Protein 3R3Q (pdb70)

Nearest PDB structures (foldseek):
  3r42-assembly1_A  TM=9.015E-01  e=1.204E-24  Saccharomyces cerevisiae
  1uzx-assembly1_A  TM=9.171E-01  e=2.703E-23  Saccharomyces cerevisiae
  1kpp-assembly1_A  TM=7.027E-01  e=7.157E-07  Homo sapiens
  6e3s-assembly1_A  TM=4.718E-01  e=5.669E-01  Mus musculus
  7tqd-assembly1_B  TM=3.564E-01  e=1.162E+00  Enterobacter cloacae

Solvent-accessible surface area: 8930 Å² total; per-residue (Å²): 143,22,83,126,79,44,32,73,78,0,81,137,32,0,81,115,32,13,112,50,13,159,40,0,26,108,17,0,40,23,0,9,70,98,39,154,59,11,117,28,59,36,111,93,18,97,58,131,127,45,70,91,51,89,0,0,0,1,48,6,46,6,43,3,69,74,103,77,124,47,30,111,37,0,17,7,29,5,33,0,9,27,71,1,18,87,118,37,2,77,4,12,8,34,105,166,95,32,64,136,153,74,13,54,112,82,24,8,20,152,114,56,54,73,122,117,2,72,11,41,0,63,13,40,148,66,39,72,45,107,72,38,50,0,29,70,0,4,98,42,7,59,70,29,4,91,97,85,132,124,127,177,136

GO terms:
  GO:0005768 endosome (C, IDA)
  GO:0009898 cytoplasmic side of plasma membrane (C, IDA)
  GO:0043130 ubiquitin binding (F, IDA)
  GO:0000813 ESCRT I complex (C, IDA)
  GO:0061709 reticulophagy (P, IDA)
  GO:0005829 cytosol (C, HDA)
  GO:0045324 late endosome to vacuole transport (P, IMP)
  GO:1904669 ATP export (P, IMP)
  GO:1902915 negative regulation of protein polyubiquitination (P, IMP)
  GO:0006612 protein targeting to membrane (P, IMP)
  GO:0006623 protein targeting to vacuole (P, IMP)
  GO:0000813 ESCRT I complex (C, IPI)
  GO:0005515 protein binding (F, IPI)
  GO:0043162 ubiquitin-dependent protein catabolic process via the multivesicular body sorting pathway (P, IDA)

Foldseek 3Di:
DPDPVQLVVLLVVQVVQAPDSVQVSVQVVVQCVVDVQKDKDWDWDQDPVGDTGIWIKIWGWAALPDDDVADGTFTKMWTQHRHPPVAPIWIFGPVVPGPPPGLDVQFCQVVAADPVGTGDFVCNVVPDRVPDGDNVVSVRVSVSSHDDDDDPD

Radius of gyration: 16.13 Å; Cα contacts (8 Å, |Δi|>4): 221; chains: 1; bounding box: 50×44×36 Å

InterPro domains:
  IPR008883 Ubiquitin E2 variant, N-terminal [PF05743] (31-154)
  IPR008883 Ubiquitin E2 variant, N-terminal [PS51322] (12-161)
  IPR016135 Ubiquitin-conjugating enzyme/RWD-like [G3DSA:3.10.110.10] (1-161)
  IPR016135 Ubiquitin-conjugating enzyme/RWD-like [SSF54495] (9-157)
  IPR017916 Steadiness box (SB) domain [PF09454] (317-379)
  IPR017916 Steadiness box (SB) domain [PS51312] (322-385)
  IPR037202 ESCRT assembly domain [SSF140111] (325-382)
  IPR052070 ESCRT-I complex UEV domain-containing protein [PTHR23306] (10-381)

CATH classification: 3.10.110.10

Sequence (153 aa):
SVPEAVVNWLFKVIQPIYNDGRTTFHDSSLLALLDNFHSSLRPRTRVFTHSDGTPQLLLSIYGTISTGEDGSSPHSIPVIMWVPSMYPVKPPFISINLENFDMNTISSSLPIQEYIDSNGWIALPILHAWDPAAMNLIMVVQELMSSLLHEPPQDQQAA

Structure (mmCIF, N/CA/C/O backbone):
data_3R3Q
#
_entry.id   3R3Q
#
_cell.length_a   36.059
_cell.length_b   47.139
_cell.length_c   92.946
_cell.angle_alpha   90.00
_cell.angle_beta   90.00
_cell.angle_gamma   90.00
#
_symmetry.space_group_name_H-M   'P 21 21 21'
#
loop_
_entity.id
_entity.type
_entity.pdbx_description
1 polymer 'Suppressor protein STP22 of temperature-sensitive alpha-factor receptor and arginine permease'
2 non-polymer 'ZINC ION'
3 non-polymer 'CHLORIDE ION'
4 non-polymer IMIDAZOLE
5 non-polymer 'ACETATE ION'
6 water water
#
loop_
_atom_site.group_PDB
_atom_site.id
_atom_site.type_symbol
_atom_site.label_atom_id
_atom_site.label_alt_id
_atom_site.label_comp_id
_atom_site.label_asym_id
_atom_site.label_entity_id
_atom_site.label_seq_id
_atom_site.pdbx_PDB_ins_code
_atom_site.Cartn_x
_atom_site.Cartn_y
_atom_site.Cartn_z
_atom_site.occupancy
_atom_site.B_iso_or_equiv
_atom_site.auth_seq_id
_atom_site.auth_comp_id
_atom_site.auth_asym_id
_atom_site.auth_atom_id
_atom_site.pdbx_PDB_model_num
ATOM 1 N N . SER A 1 10 ? -4.399 -0.167 -4.610 1.00 35.07 8 SER A N 1
ATOM 2 C CA . SER A 1 10 ? -4.172 -1.554 -4.224 1.00 29.36 8 SER A CA 1
ATOM 3 C C . SER A 1 10 ? -4.640 -2.508 -5.319 1.00 22.35 8 SER A C 1
ATOM 4 O O . SER A 1 10 ? -5.408 -2.128 -6.202 1.00 27.32 8 SER A O 1
ATOM 7 N N . VAL A 1 11 ? -4.155 -3.744 -5.270 1.00 16.51 9 VAL A N 1
ATOM 8 C CA . VAL A 1 11 ? -4.680 -4.789 -6.135 1.00 15.48 9 VAL A CA 1
ATOM 9 C C . VAL A 1 11 ? -6.116 -5.072 -5.681 1.00 14.03 9 VAL A C 1
ATOM 10 O O . VAL A 1 11 ? -6.365 -5.203 -4.485 1.00 14.83 9 VAL A O 1
ATOM 14 N N . PRO A 1 12 ? -7.068 -5.147 -6.624 1.00 11.58 10 PRO A N 1
ATOM 15 C CA . PRO A 1 12 ? -8.470 -5.402 -6.251 1.00 11.14 10 PRO A CA 1
ATOM 16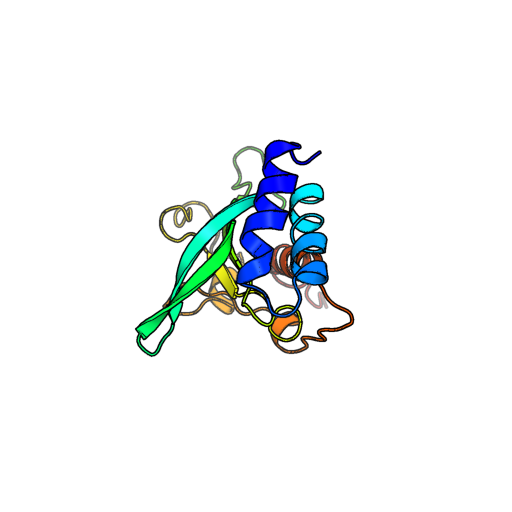 C C . PRO A 1 12 ? -8.644 -6.704 -5.469 1.00 9.26 10 PRO A C 1
ATOM 17 O O . PRO A 1 12 ? -8.004 -7.699 -5.790 1.00 9.17 10 PRO A O 1
ATOM 21 N N . GLU A 1 13 ? -9.543 -6.697 -4.481 1.00 8.28 11 GLU A N 1
ATOM 22 C CA . GLU A 1 13 ? -9.805 -7.866 -3.653 1.00 7.99 11 GLU A CA 1
ATOM 23 C C . GLU A 1 13 ? -10.069 -9.133 -4.467 1.00 8.06 11 GLU A C 1
ATOM 24 O O . GLU A 1 13 ? -9.533 -10.199 -4.145 1.00 8.22 11 GLU A O 1
ATOM 30 N N . ALA A 1 14 ? -10.904 -9.035 -5.505 1.00 8.20 12 ALA A N 1
ATOM 31 C CA . ALA A 1 14 ? -11.213 -10.210 -6.317 1.00 7.94 12 ALA A CA 1
ATOM 32 C C . ALA A 1 14 ? -9.969 -10.820 -6.952 1.00 7.93 12 ALA A C 1
ATOM 33 O O . ALA A 1 14 ? -9.866 -12.044 -7.096 1.00 9.50 12 ALA A O 1
ATOM 35 N N . VAL A 1 15 ? -9.024 -9.964 -7.332 1.00 8.36 13 VAL A N 1
ATOM 36 C CA . VAL A 1 15 ? -7.785 -10.424 -7.950 1.00 8.73 13 VAL A CA 1
ATOM 37 C C . VAL A 1 15 ? -6.863 -11.076 -6.928 1.00 8.27 13 VAL A C 1
ATOM 38 O O . VAL A 1 15 ? -6.241 -12.110 -7.207 1.00 9.78 13 VAL A O 1
ATOM 42 N N . VAL A 1 16 ? -6.784 -10.499 -5.729 1.00 9.07 14 VAL A N 1
ATOM 43 C CA . VAL A 1 16 ? -5.986 -11.108 -4.670 1.00 8.98 14 VAL A CA 1
ATOM 44 C C . VAL A 1 16 ? -6.442 -12.541 -4.409 1.00 9.10 14 VAL A C 1
ATOM 45 O O . VAL A 1 16 ? -5.639 -13.463 -4.311 1.00 8.85 14 VAL A O 1
ATOM 49 N N . ASN A 1 17 ? -7.749 -12.743 -4.301 1.00 7.83 15 ASN A N 1
ATOM 50 C CA . ASN A 1 17 ? -8.228 -14.072 -3.961 1.00 7.94 15 ASN A CA 1
ATOM 51 C C . ASN A 1 17 ? -8.097 -15.069 -5.098 1.00 8.57 15 ASN A C 1
ATOM 52 O O . ASN A 1 17 ? -7.803 -16.247 -4.879 1.00 10.10 15 ASN A O 1
ATOM 57 N N . TRP A 1 18 ? -8.307 -14.588 -6.311 1.00 7.99 16 TRP A N 1
ATOM 58 C CA . TRP A 1 18 ? -8.101 -15.423 -7.485 1.00 9.14 16 TRP A CA 1
ATOM 59 C C . TRP A 1 18 ? -6.626 -15.846 -7.564 1.00 8.82 16 TRP A C 1
ATOM 60 O O . TRP A 1 18 ? -6.321 -17.007 -7.859 1.00 9.50 16 TRP A O 1
ATOM 71 N N . LEU A 1 19 ? -5.731 -14.903 -7.282 1.00 7.79 17 LEU A N 1
ATOM 72 C CA . LEU A 1 19 ? -4.291 -15.169 -7.348 1.00 9.11 17 LEU A CA 1
ATOM 73 C C . LEU A 1 19 ? -3.932 -16.281 -6.370 1.00 11.38 17 LEU A C 1
ATOM 74 O O . LEU A 1 19 ? -3.243 -17.239 -6.716 1.00 11.18 17 LEU A O 1
ATOM 79 N N . PHE A 1 20 ? -4.426 -16.180 -5.142 1.00 10.69 18 PHE A N 1
ATOM 80 C CA . PHE A 1 20 ? -4.156 -17.215 -4.165 1.00 11.75 18 PHE A CA 1
ATOM 81 C C . PHE A 1 20 ? -4.653 -18.570 -4.671 1.00 12.16 18 PHE A C 1
ATOM 82 O O . PHE A 1 20 ? -3.920 -19.566 -4.634 1.00 12.99 18 PHE A O 1
ATOM 90 N N . LYS A 1 21 ? -5.897 -18.609 -5.142 1.00 10.48 19 LYS A N 1
ATOM 91 C CA . LYS A 1 21 ? -6.507 -19.858 -5.592 1.00 13.61 19 LYS A CA 1
ATOM 92 C C . LYS A 1 21 ? -5.762 -20.511 -6.740 1.00 14.14 19 LYS A C 1
ATOM 93 O O . LYS A 1 21 ? -5.527 -21.719 -6.710 1.00 15.87 19 LYS A O 1
ATOM 99 N N . VAL A 1 22 ? -5.414 -19.734 -7.764 1.00 10.56 20 VAL A N 1
ATOM 100 C CA . VAL A 1 22 ? -4.804 -20.331 -8.948 1.00 11.13 20 VAL A CA 1
ATOM 101 C C . VAL A 1 22 ? -3.384 -20.822 -8.651 1.00 10.32 20 VAL A C 1
ATOM 102 O O . VAL A 1 22 ? -2.916 -21.789 -9.246 1.00 11.72 20 VAL A O 1
ATOM 106 N N . ILE A 1 23 ? -2.713 -20.165 -7.714 1.00 8.85 21 ILE A N 1
ATOM 107 C CA . ILE A 1 23 ? -1.339 -20.534 -7.385 1.00 9.78 21 ILE A CA 1
ATOM 108 C C . ILE A 1 23 ? -1.226 -21.870 -6.648 1.00 11.26 21 ILE A C 1
ATOM 109 O O . ILE A 1 23 ? -0.322 -22.657 -6.927 1.00 10.82 21 ILE A O 1
ATOM 114 N N . GLN A 1 24 ? -2.150 -22.1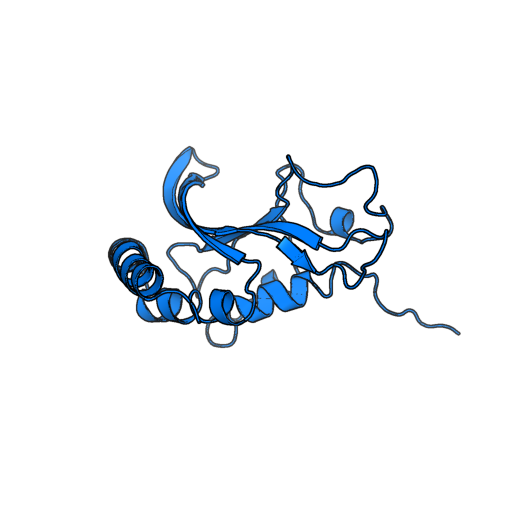40 -5.729 1.00 12.90 22 GLN A N 1
ATOM 115 C CA . GLN A 1 24 ? -2.053 -23.314 -4.846 1.00 16.59 22 GLN A CA 1
ATOM 116 C C . GLN A 1 24 ? -1.728 -24.638 -5.537 1.00 13.66 22 GLN A C 1
ATOM 117 O O . GLN A 1 24 ? -0.815 -25.343 -5.112 1.00 18.39 22 GLN A O 1
ATOM 123 N N . PRO A 1 25 ? -2.475 -24.987 -6.592 1.00 14.41 23 PRO A N 1
ATOM 124 C CA . PRO A 1 25 ? -2.258 -26.300 -7.214 1.00 16.16 23 PRO A CA 1
ATOM 125 C C . PRO A 1 25 ? -1.029 -26.354 -8.125 1.00 17.26 23 PRO A C 1
ATOM 126 O O . PRO A 1 25 ? -0.574 -27.448 -8.471 1.00 19.25 23 PRO A O 1
ATOM 130 N N . ILE A 1 26 ? -0.504 -25.192 -8.504 1.00 12.43 24 ILE A N 1
ATOM 131 C CA . ILE A 1 26 ? 0.548 -25.120 -9.519 1.00 11.66 24 ILE A CA 1
ATOM 132 C C . ILE A 1 26 ? 1.952 -25.071 -8.928 1.00 11.80 24 ILE A C 1
ATOM 133 O O . ILE A 1 26 ? 2.862 -25.744 -9.419 1.00 13.97 24 ILE A O 1
ATOM 138 N N . TYR A 1 27 ? 2.120 -24.281 -7.872 1.00 8.73 25 TYR A N 1
ATOM 139 C CA . TYR A 1 27 ? 3.437 -23.889 -7.372 1.00 9.07 25 TYR A CA 1
ATOM 140 C C . TYR A 1 27 ? 3.947 -24.722 -6.204 1.00 10.87 25 TYR A C 1
ATOM 141 O O . TYR A 1 27 ? 3.240 -24.938 -5.226 1.00 12.50 25 TYR A O 1
ATOM 150 N N . ASN A 1 28 ? 5.192 -25.172 -6.314 1.00 10.42 26 ASN A N 1
ATOM 151 C CA . ASN A 1 28 ? 5.846 -25.888 -5.228 1.00 12.08 26 ASN A CA 1
ATOM 152 C C . ASN A 1 28 ? 5.864 -25.050 -3.947 1.00 13.70 26 ASN A C 1
ATOM 153 O O . ASN A 1 28 ? 5.672 -25.570 -2.849 1.00 16.64 26 ASN A O 1
ATOM 158 N N . ASP A 1 29 ? 6.090 -23.748 -4.098 1.00 9.83 27 ASP A N 1
ATOM 159 C CA . ASP A 1 29 ? 6.115 -22.822 -2.969 1.00 10.10 27 ASP A CA 1
ATOM 160 C C . ASP A 1 29 ? 5.052 -21.761 -3.208 1.00 10.82 27 ASP A C 1
ATOM 161 O O . ASP A 1 29 ? 5.332 -20.680 -3.728 1.00 10.35 27 ASP A O 1
ATOM 166 N N . GLY A 1 30 ? 3.819 -22.088 -2.844 1.00 11.14 28 GLY A N 1
ATOM 167 C CA . GLY A 1 30 ? 2.700 -21.207 -3.116 1.00 11.27 28 GLY A CA 1
ATOM 168 C C . GLY A 1 30 ? 2.743 -19.916 -2.326 1.00 8.18 28 GLY A C 1
ATOM 169 O O . GLY A 1 30 ? 2.330 -18.867 -2.827 1.00 10.46 28 GLY A O 1
ATOM 170 N N . ARG A 1 31 ? 3.218 -19.980 -1.085 1.00 9.61 29 ARG A N 1
ATOM 171 C CA . ARG A 1 31 ? 3.257 -18.781 -0.250 1.00 10.13 29 ARG A CA 1
ATOM 172 C C . ARG A 1 31 ? 4.199 -17.741 -0.844 1.00 10.29 29 ARG A C 1
ATOM 173 O O . ARG A 1 31 ? 3.867 -16.556 -0.945 1.00 8.76 29 ARG A O 1
ATOM 181 N N . THR A 1 32 ? 5.380 -18.184 -1.244 1.00 10.04 30 THR A N 1
ATOM 182 C CA . THR A 1 32 ? 6.347 -17.272 -1.837 1.00 7.85 30 THR A CA 1
ATOM 183 C C . THR A 1 32 ? 5.879 -16.764 -3.199 1.00 7.04 30 THR A C 1
ATOM 184 O O . THR A 1 32 ? 6.035 -15.583 -3.511 1.00 7.56 30 THR A O 1
ATOM 188 N N . THR A 1 33 ? 5.302 -17.645 -4.003 1.00 6.96 31 THR A N 1
ATOM 189 C CA . THR A 1 33 ? 4.838 -17.232 -5.314 1.00 7.12 31 THR A CA 1
ATOM 190 C C . THR A 1 33 ? 3.710 -16.209 -5.167 1.00 7.42 31 THR A C 1
ATOM 191 O O . THR A 1 33 ? 3.707 -15.180 -5.834 1.00 7.30 31 THR A O 1
ATOM 195 N N . PHE A 1 34 ? 2.779 -16.474 -4.254 1.00 7.26 32 PHE A N 1
ATOM 196 C CA . PHE A 1 34 ? 1.684 -15.546 -4.002 1.00 6.67 32 PHE A CA 1
ATOM 197 C C . PHE A 1 34 ? 2.209 -14.210 -3.501 1.00 7.74 32 PHE A C 1
ATOM 198 O O . PHE A 1 34 ? 1.883 -13.155 -4.052 1.00 7.52 32 PHE A O 1
ATOM 206 N N . HIS A 1 35 ? 3.035 -14.242 -2.461 1.00 6.31 33 HIS A N 1
ATOM 207 C CA . HIS A 1 35 ? 3.503 -12.981 -1.940 1.00 7.36 33 HIS A CA 1
ATOM 208 C C . HIS A 1 35 ? 4.244 -12.175 -3.000 1.00 7.02 33 HIS A C 1
ATOM 209 O O . HIS A 1 35 ? 4.003 -10.984 -3.172 1.00 6.58 33 HIS A O 1
ATOM 216 N N . ASP A 1 36 ? 5.178 -12.826 -3.688 1.00 6.37 34 ASP A N 1
ATOM 217 C CA . ASP A 1 36 ? 6.079 -12.095 -4.573 1.00 6.26 34 ASP A CA 1
ATOM 218 C C . ASP A 1 36 ? 5.343 -11.558 -5.787 1.00 7.18 34 ASP A C 1
ATOM 219 O O . ASP A 1 36 ? 5.661 -10.488 -6.284 1.00 7.52 34 ASP A O 1
ATOM 224 N N A SER A 1 37 ? 4.351 -12.311 -6.255 0.63 6.88 35 SER A N 1
ATOM 225 N N B SER A 1 37 ? 4.346 -12.301 -6.258 0.37 6.93 35 SER A N 1
ATOM 226 C CA A SER A 1 37 ? 3.522 -11.866 -7.373 0.63 7.99 35 SER A CA 1
ATOM 227 C CA B SER A 1 37 ? 3.534 -11.831 -7.377 0.37 8.02 35 SER A CA 1
ATOM 228 C C A SER A 1 37 ? 2.707 -10.634 -6.990 0.63 8.49 35 SER A C 1
ATOM 229 C C B SER A 1 37 ? 2.680 -10.628 -6.964 0.37 8.49 35 SER A C 1
ATOM 230 O O A SER A 1 37 ? 2.654 -9.652 -7.732 0.63 8.45 35 SER A O 1
ATOM 231 O O B SER A 1 37 ? 2.593 -9.643 -7.697 0.37 8.46 35 SER A O 1
ATOM 236 N N A 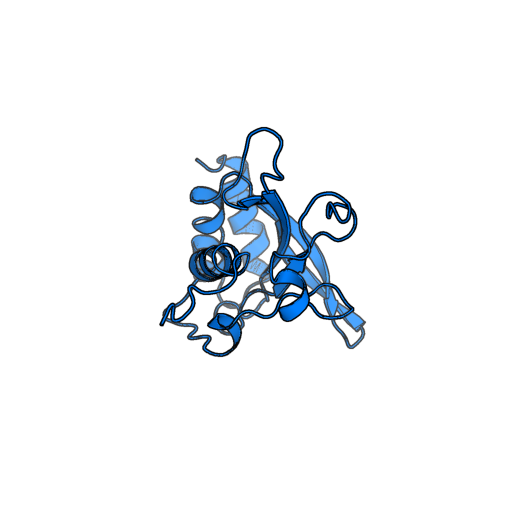LEU A 1 38 ? 2.098 -10.674 -5.813 0.63 8.03 36 LEU A N 1
ATOM 237 N N B LEU A 1 38 ? 2.072 -10.698 -5.782 0.37 8.06 36 LEU A N 1
ATOM 238 C CA A LEU A 1 38 ? 1.330 -9.539 -5.325 0.63 9.23 36 LEU A CA 1
ATOM 239 C CA B LEU A 1 38 ? 1.339 -9.553 -5.246 0.37 9.24 36 LEU A CA 1
ATOM 240 C C A LEU A 1 38 ? 2.211 -8.307 -5.069 0.63 8.70 36 LEU A C 1
ATOM 241 C C B LEU A 1 38 ? 2.232 -8.328 -5.124 0.37 8.74 36 LEU A C 1
ATOM 242 O O A LEU A 1 38 ? 1.816 -7.170 -5.337 0.63 10.10 36 LEU A O 1
ATOM 243 O O B LEU A 1 38 ? 1.858 -7.225 -5.521 0.37 10.18 36 LEU A O 1
ATOM 252 N N . ALA A 1 39 ? 3.419 -8.519 -4.558 1.00 8.21 37 ALA A N 1
ATOM 253 C CA . ALA A 1 39 ? 4.318 -7.397 -4.356 1.00 8.81 37 ALA A CA 1
ATOM 254 C C . ALA A 1 39 ? 4.681 -6.756 -5.693 1.00 8.59 37 ALA A C 1
ATOM 255 O O . ALA A 1 39 ? 4.768 -5.530 -5.795 1.00 10.15 37 ALA A O 1
ATOM 257 N N . LEU A 1 40 ? 4.906 -7.582 -6.708 1.00 6.51 38 LEU A N 1
ATOM 258 C CA . LEU A 1 40 ? 5.214 -7.057 -8.034 1.00 8.40 38 LEU A CA 1
ATOM 259 C C . LEU A 1 40 ? 4.048 -6.217 -8.542 1.00 9.04 38 LE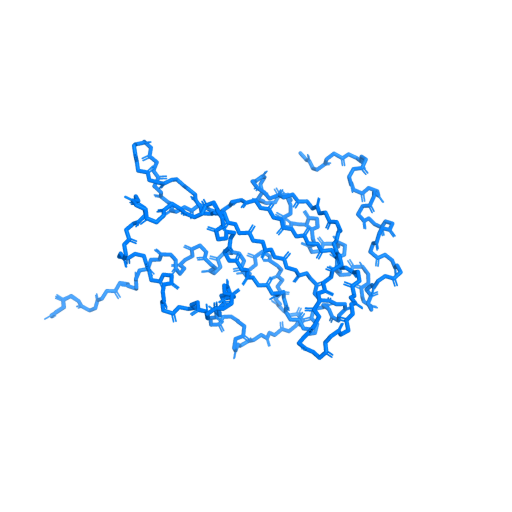U A C 1
ATOM 260 O O . LEU A 1 40 ? 4.244 -5.105 -9.035 1.00 9.97 38 LEU A O 1
ATOM 265 N N . LEU A 1 41 ? 2.832 -6.741 -8.417 1.00 8.06 39 LEU A N 1
ATOM 266 C CA . LEU A 1 41 ? 1.658 -6.032 -8.929 1.00 8.33 39 LEU A CA 1
ATOM 267 C C . LEU A 1 41 ? 1.433 -4.720 -8.174 1.00 10.58 39 LEU A C 1
ATOM 268 O O . LEU A 1 41 ? 1.040 -3.714 -8.768 1.00 12.95 39 LEU A O 1
ATOM 273 N N . ASP A 1 42 ? 1.672 -4.735 -6.864 1.00 9.63 40 ASP A N 1
ATOM 274 C CA . ASP A 1 42 ? 1.520 -3.529 -6.057 1.00 12.06 40 ASP A CA 1
ATOM 275 C C . ASP A 1 42 ? 2.517 -2.440 -6.416 1.00 16.25 40 ASP A C 1
ATOM 276 O O . ASP A 1 42 ? 2.208 -1.252 -6.335 1.00 20.17 40 ASP A O 1
ATOM 281 N N . ASN A 1 43 ? 3.719 -2.830 -6.797 1.00 11.35 41 ASN A N 1
ATOM 282 C CA . ASN A 1 43 ? 4.749 -1.844 -7.070 1.00 16.47 41 ASN A CA 1
ATOM 283 C C . ASN A 1 43 ? 4.755 -1.366 -8.511 1.00 14.85 41 ASN A C 1
ATOM 284 O O . ASN A 1 43 ? 5.255 -0.282 -8.803 1.00 16.86 41 ASN A O 1
ATOM 289 N N . PHE A 1 44 ? 4.188 -2.177 -9.401 1.00 11.24 42 PHE A N 1
ATOM 290 C CA . PHE A 1 44 ? 4.109 -1.842 -10.820 1.00 12.00 42 PHE A CA 1
ATOM 291 C C . PHE A 1 44 ? 2.672 -1.951 -11.333 1.00 12.31 42 PHE A C 1
ATOM 292 O O . PHE A 1 44 ? 2.222 -3.014 -11.768 1.00 10.54 42 PHE A O 1
ATOM 300 N N . HIS A 1 45 ? 1.955 -0.837 -11.277 1.00 13.08 43 HIS A N 1
ATOM 301 C CA . HIS A 1 45 ? 0.548 -0.829 -11.650 1.00 11.90 43 HIS A CA 1
ATOM 302 C C . HIS A 1 45 ? 0.319 -1.071 -13.139 1.00 13.06 43 HIS A C 1
ATOM 303 O O . HIS A 1 45 ? -0.817 -1.304 -13.558 1.00 14.64 43 HIS A O 1
ATOM 310 N N . SER A 1 46 ? 1.390 -1.019 -13.927 1.00 10.58 44 SER A N 1
ATOM 311 C CA A SER A 1 46 ? 1.298 -1.263 -15.362 0.43 11.78 44 SER A CA 1
ATOM 312 C CA B SER A 1 46 ? 1.309 -1.264 -15.364 0.57 11.76 44 SER A CA 1
ATOM 313 C C . SER A 1 46 ? 1.413 -2.753 -15.689 1.00 10.06 44 SER A C 1
ATOM 314 O O . SER A 1 46 ? 1.457 -3.138 -16.863 1.00 10.51 44 SER A O 1
ATOM 319 N N . LEU A 1 47 ? 1.466 -3.583 -14.647 1.00 8.59 45 LEU A N 1
ATOM 320 C CA . LEU A 1 47 ? 1.544 -5.034 -14.816 1.00 7.63 45 LEU A CA 1
ATOM 321 C C . LEU A 1 47 ? 0.263 -5.661 -14.277 1.00 9.23 45 LEU A C 1
ATOM 322 O O . LEU A 1 47 ? -0.354 -5.125 -13.356 1.00 11.53 45 LEU A O 1
ATOM 327 N N . ARG A 1 48 ? -0.150 -6.782 -14.865 1.00 7.82 46 ARG A N 1
ATOM 328 C CA . ARG A 1 48 ? -1.358 -7.467 -14.409 1.00 8.41 46 ARG A CA 1
ATOM 329 C C . ARG A 1 48 ? -1.208 -8.967 -14.612 1.00 7.44 46 ARG A C 1
ATOM 330 O O . ARG A 1 48 ? -0.400 -9.400 -15.440 1.00 7.31 46 ARG A O 1
ATOM 338 N N . PRO A 1 49 ? -1.963 -9.771 -13.843 1.00 7.42 47 PRO A N 1
ATOM 339 C CA . PRO A 1 49 ? -1.777 -11.227 -13.885 1.00 7.67 47 PRO A CA 1
ATOM 340 C C . PRO A 1 49 ? -2.780 -11.952 -14.790 1.00 7.34 47 PRO A C 1
ATOM 341 O O . PRO A 1 49 ? -3.906 -11.476 -15.025 1.00 8.27 47 PRO A O 1
ATOM 345 N N . ARG A 1 50 ? -2.366 -13.121 -15.276 1.00 7.99 48 ARG A N 1
ATOM 346 C CA . ARG A 1 50 ? -3.282 -14.036 -15.948 1.00 7.36 48 ARG A CA 1
ATOM 347 C C . ARG A 1 50 ? -2.692 -15.440 -15.863 1.00 8.58 48 ARG A C 1
ATOM 348 O O . ARG A 1 50 ? -1.542 -15.605 -15.464 1.00 8.74 48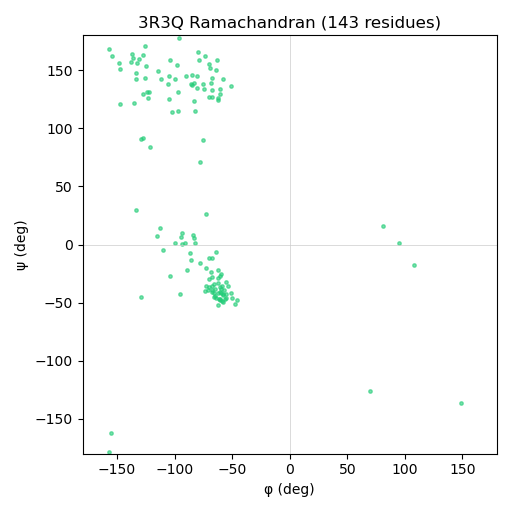 ARG A O 1
ATOM 356 N N . THR A 1 51 ? -3.479 -16.453 -16.203 1.00 8.29 49 THR A N 1
ATOM 357 C CA . THR A 1 51 ? -2.935 -17.802 -16.293 1.00 8.25 49 THR A CA 1
ATOM 358 C C . THR A 1 51 ? -2.937 -18.235 -17.747 1.00 9.68 49 THR A C 1
ATOM 359 O O . THR A 1 51 ? -3.867 -17.921 -18.494 1.00 10.15 49 THR A O 1
ATOM 363 N N . ARG A 1 52 ? -1.892 -18.957 -18.132 1.00 8.09 50 ARG A N 1
ATOM 364 C CA . ARG A 1 52 ? -1.730 -19.402 -19.499 1.00 8.39 50 ARG A CA 1
ATOM 365 C C . ARG A 1 52 ? -1.035 -20.737 -19.517 1.00 8.47 50 ARG A C 1
ATOM 366 O O . ARG A 1 52 ? -0.221 -21.026 -18.647 1.00 8.38 50 ARG A O 1
ATOM 374 N N . VAL A 1 53 ? -1.326 -21.540 -20.534 1.00 9.88 51 VAL A N 1
ATOM 375 C CA . VAL A 1 53 ? -0.591 -22.775 -20.732 1.00 8.72 51 VAL A CA 1
ATOM 376 C C . VAL A 1 53 ? 0.724 -22.481 -21.456 1.00 10.95 51 VAL A C 1
ATOM 377 O O . VAL A 1 53 ? 0.734 -22.008 -22.595 1.00 12.32 51 VAL A O 1
ATOM 381 N N . PHE A 1 54 ? 1.826 -22.727 -20.763 1.00 7.78 52 PHE A N 1
ATOM 382 C CA . PHE A 1 54 ? 3.164 -22.531 -21.297 1.00 7.28 52 PHE A CA 1
ATOM 383 C C . PHE A 1 54 ? 3.544 -23.777 -22.072 1.00 9.47 52 PHE A C 1
ATOM 384 O O . PHE A 1 54 ? 3.282 -24.891 -21.627 1.00 10.54 52 PHE A O 1
ATOM 392 N N . THR A 1 55 ? 4.152 -23.603 -23.235 1.00 9.46 53 THR A N 1
ATOM 393 C CA . THR A 1 55 ? 4.671 -24.752 -23.961 1.00 8.95 53 THR A CA 1
ATOM 394 C C . THR A 1 55 ? 6.177 -24.838 -23.785 1.00 8.34 53 THR A C 1
ATOM 395 O O . THR A 1 55 ? 6.915 -23.962 -24.238 1.00 9.33 53 THR A O 1
ATOM 399 N N . HIS A 1 56 ? 6.634 -25.893 -23.119 1.00 7.81 54 HIS A N 1
ATOM 400 C CA . HIS A 1 56 ? 8.065 -26.104 -22.938 1.00 7.72 54 HIS A CA 1
ATOM 401 C C . HIS A 1 56 ? 8.748 -26.573 -24.223 1.00 9.43 54 HIS A C 1
ATOM 402 O O . HIS A 1 56 ? 8.095 -27.038 -25.163 1.00 10.39 54 HIS A O 1
ATOM 409 N N . SER A 1 57 ? 10.068 -26.438 -24.245 1.00 10.46 55 SER A N 1
ATOM 410 C CA . SER A 1 57 ? 10.843 -26.801 -25.420 1.00 10.55 55 SER A CA 1
ATOM 411 C C . SER A 1 57 ? 10.529 -28.210 -25.924 1.00 10.28 55 SER A C 1
ATOM 412 O O . SER A 1 57 ? 10.402 -28.425 -27.142 1.00 10.91 55 SER A O 1
ATOM 415 N N . ASP A 1 58 ? 10.393 -29.156 -24.996 1.00 11.45 56 ASP A N 1
ATOM 416 C CA . ASP A 1 58 ? 10.183 -30.549 -25.385 1.00 10.62 56 ASP A CA 1
ATOM 417 C C . ASP A 1 58 ? 8.735 -30.870 -25.716 1.00 10.79 56 ASP A C 1
ATOM 418 O O . ASP A 1 58 ? 8.407 -32.012 -26.060 1.00 10.85 56 ASP A O 1
ATOM 423 N N . GLY A 1 59 ? 7.873 -29.859 -25.642 1.00 8.98 57 GLY A N 1
ATOM 424 C CA . GLY A 1 59 ? 6.477 -30.026 -26.010 1.00 9.57 57 GLY A CA 1
ATOM 425 C C . GLY A 1 59 ? 5.532 -30.023 -24.820 1.00 8.47 57 GLY A C 1
ATOM 426 O O . GLY A 1 59 ? 4.321 -29.823 -24.981 1.00 10.19 57 GLY A O 1
ATOM 427 N N . THR A 1 60 ? 6.069 -30.242 -23.624 1.00 9.48 58 THR A N 1
ATOM 428 C CA . THR A 1 60 ? 5.217 -30.367 -22.442 1.00 9.26 58 THR A CA 1
ATOM 429 C C . THR A 1 60 ? 4.435 -29.091 -22.157 1.00 9.72 58 THR A C 1
ATOM 430 O O . THR A 1 60 ? 5.025 -28.022 -21.998 1.00 9.51 58 THR A O 1
ATOM 434 N N . PRO A 1 61 ? 3.105 -29.195 -22.073 1.00 10.04 59 PRO A N 1
ATOM 435 C CA . PRO A 1 61 ? 2.334 -28.009 -21.683 1.00 10.20 59 PRO A CA 1
ATOM 436 C C . PRO A 1 61 ? 2.294 -27.897 -20.165 1.00 9.59 59 PRO A C 1
ATOM 437 O O . PRO A 1 61 ? 2.286 -28.918 -19.465 1.00 12.49 59 PRO A O 1
ATOM 441 N N . GLN A 1 62 ? 2.292 -26.666 -19.659 1.00 8.87 60 GLN A N 1
ATOM 442 C CA . GLN A 1 62 ? 2.182 -26.457 -18.228 1.00 7.97 60 GLN A CA 1
ATOM 443 C C . GLN A 1 62 ? 1.426 -25.173 -17.921 1.00 7.87 60 GLN A C 1
ATOM 444 O O . GLN A 1 62 ? 1.830 -24.090 -18.333 1.00 8.74 60 GLN A O 1
ATOM 450 N N . LEU A 1 63 ? 0.326 -25.291 -17.190 1.00 7.28 61 LEU A N 1
ATOM 451 C CA . LEU A 1 63 ? -0.398 -24.097 -16.770 1.00 7.63 61 LEU A CA 1
ATOM 452 C C . LEU A 1 63 ? 0.443 -23.298 -15.777 1.00 7.14 61 LEU A C 1
ATOM 453 O O . LEU A 1 63 ? 0.921 -23.836 -14.779 1.00 8.55 61 LEU A O 1
ATOM 458 N N . LEU A 1 64 ? 0.626 -22.010 -16.060 1.00 7.39 62 LEU A N 1
ATOM 459 C CA . LEU A 1 64 ? 1.436 -21.155 -15.197 1.00 7.61 62 LEU A CA 1
ATOM 460 C C . LEU A 1 64 ? 0.788 -19.797 -15.013 1.00 7.07 62 LEU A C 1
ATOM 461 O O . LEU A 1 64 ? -0.007 -19.355 -15.837 1.00 8.27 62 LEU A O 1
ATOM 466 N N . LEU A 1 65 ? 1.150 -19.137 -13.923 1.00 5.94 63 LEU A N 1
ATOM 467 C CA . LEU A 1 65 ? 0.874 -17.720 -13.772 1.00 7.64 63 LEU A CA 1
ATOM 468 C C . LEU A 1 65 ? 1.828 -16.900 -14.638 1.00 6.99 63 LEU A C 1
ATOM 469 O O . LEU A 1 65 ? 3.053 -17.130 -14.643 1.00 7.65 63 LEU A O 1
ATOM 474 N N . SER A 1 66 ? 1.254 -15.927 -15.347 1.00 7.50 64 SER A N 1
ATOM 475 C CA . SER A 1 66 ? 1.997 -14.990 -16.173 1.00 7.89 64 SER A CA 1
ATOM 476 C C . SER A 1 66 ? 1.632 -13.563 -15.748 1.00 8.76 64 SER A C 1
ATOM 477 O O . SER A 1 66 ? 0.493 -13.284 -15.390 1.00 9.71 64 SER A O 1
ATOM 480 N N . ILE A 1 67 ? 2.609 -12.668 -15.769 1.00 7.30 65 ILE A N 1
ATOM 481 C CA . ILE A 1 67 ? 2.372 -11.269 -15.423 1.00 7.68 65 ILE A CA 1
ATOM 482 C C . ILE A 1 67 ? 2.807 -10.447 -16.613 1.00 7.64 65 ILE A C 1
ATOM 483 O O . ILE A 1 67 ? 3.926 -10.605 -17.108 1.00 9.49 65 ILE A O 1
ATOM 488 N N . TYR A 1 68 ? 1.914 -9.599 -17.108 1.00 7.62 66 TYR A N 1
ATOM 489 C CA . TYR A 1 68 ? 2.168 -8.931 -18.373 1.00 7.60 66 TYR A CA 1
ATOM 490 C C . TYR A 1 68 ? 1.780 -7.459 -18.286 1.00 7.95 66 TYR A C 1
ATOM 491 O O . TYR A 1 68 ? 1.081 -7.038 -17.372 1.00 8.57 66 TYR A O 1
ATOM 500 N N . GLY A 1 69 ? 2.252 -6.672 -19.240 1.00 9.88 67 GLY A N 1
ATOM 501 C CA . GLY A 1 69 ? 1.937 -5.258 -19.256 1.00 10.63 67 GLY A CA 1
ATOM 502 C C . GLY A 1 69 ? 3.101 -4.517 -19.855 1.00 10.15 67 GLY A C 1
ATOM 503 O O . GLY A 1 69 ? 3.664 -4.959 -20.859 1.00 11.47 67 GLY A O 1
ATOM 504 N N . THR A 1 70 ? 3.470 -3.397 -19.243 1.00 10.46 68 THR A N 1
ATOM 505 C CA . THR A 1 70 ? 4.562 -2.589 -19.777 1.00 9.05 68 THR A CA 1
ATOM 506 C C . THR A 1 70 ? 5.531 -2.194 -18.671 1.00 10.78 68 THR A C 1
ATOM 507 O O . THR A 1 70 ? 5.167 -2.153 -17.491 1.00 12.01 68 THR A O 1
ATOM 511 N N . ILE A 1 71 ? 6.765 -1.903 -19.058 1.00 11.26 69 ILE A N 1
ATOM 512 C CA . ILE A 1 71 ? 7.733 -1.344 -18.129 1.00 11.63 69 ILE A CA 1
ATOM 513 C C . ILE A 1 71 ? 8.278 -0.042 -18.695 1.00 13.04 69 ILE A C 1
ATOM 514 O O . ILE A 1 71 ? 8.295 0.159 -19.907 1.00 12.84 69 ILE A O 1
ATOM 519 N N . SER A 1 72 ? 8.714 0.840 -17.803 1.00 11.31 70 SER A N 1
ATOM 520 C CA . SER A 1 72 ? 9.082 2.202 -18.185 1.00 13.74 70 SER A CA 1
ATOM 521 C C . SER A 1 72 ? 10.424 2.311 -18.904 1.00 12.58 70 SER A C 1
ATOM 522 O O . SER A 1 72 ? 11.396 1.671 -18.523 1.00 12.93 70 SER A O 1
ATOM 525 N N . THR A 1 73 ? 10.461 3.135 -19.947 1.00 10.55 71 THR A N 1
ATOM 526 C CA . THR A 1 73 ? 11.703 3.472 -20.631 1.00 8.75 71 THR A CA 1
ATOM 527 C C . THR A 1 73 ? 12.438 4.632 -19.971 1.00 11.05 71 THR A C 1
ATOM 528 O O . THR A 1 73 ? 13.587 4.909 -20.322 1.00 12.45 71 THR A O 1
ATOM 532 N N . GLY A 1 74 ? 11.765 5.344 -19.071 1.00 10.69 72 GLY A N 1
ATOM 533 C CA . GLY A 1 74 ? 12.329 6.543 -18.473 1.00 13.01 72 GLY A CA 1
ATOM 534 C C . GLY A 1 74 ? 12.195 7.763 -19.371 1.00 14.55 72 GLY A C 1
ATOM 535 O O . GLY A 1 74 ? 12.874 8.775 -19.170 1.00 18.66 72 GLY A O 1
ATOM 536 N N . GLU A 1 75 ? 11.328 7.662 -20.373 1.00 9.91 73 GLU A N 1
ATOM 537 C CA . GLU A 1 75 ? 11.073 8.768 -21.292 1.00 10.13 73 GLU A CA 1
ATOM 538 C C . GLU A 1 75 ? 9.581 9.022 -21.359 1.00 10.59 73 GLU A C 1
ATOM 539 O O . GLU A 1 75 ? 8.777 8.170 -20.975 1.00 10.80 73 GLU A O 1
ATOM 545 N N . ASP A 1 76 ? 9.203 10.193 -21.857 1.00 9.31 74 ASP A N 1
ATOM 546 C CA . ASP A 1 76 ? 7.788 10.541 -21.946 1.00 8.77 74 ASP A CA 1
ATOM 547 C C . ASP A 1 76 ? 7.562 11.576 -23.048 1.00 8.78 74 ASP A C 1
ATOM 548 O O . ASP A 1 76 ? 8.400 11.729 -23.936 1.00 10.23 74 ASP A O 1
ATOM 553 N N . GLY A 1 77 ? 6.424 12.260 -23.031 1.00 9.81 75 GLY A N 1
ATOM 554 C CA . GLY A 1 77 ? 6.155 13.243 -24.065 1.00 9.41 75 GLY A CA 1
ATOM 555 C C . GLY A 1 77 ? 5.925 12.544 -25.388 1.00 11.15 75 GLY A C 1
ATOM 556 O O . GLY A 1 77 ? 5.088 11.642 -25.472 1.00 11.34 75 GLY A O 1
ATOM 557 N N . SER A 1 78 ? 6.665 12.942 -26.419 1.00 11.94 76 SER A N 1
ATOM 558 C CA . SER A 1 78 ? 6.529 12.296 -27.722 1.00 11.85 76 SER A CA 1
ATOM 559 C C . SER A 1 78 ? 7.421 11.065 -27.832 1.00 11.57 76 SER A C 1
ATOM 560 O O . SER A 1 78 ? 7.336 10.316 -28.806 1.00 13.42 76 SER A O 1
ATOM 563 N N . SER A 1 79 ? 8.268 10.857 -26.829 1.00 9.95 77 SER A N 1
ATOM 564 C CA . SER A 1 79 ? 9.180 9.714 -26.820 1.00 10.22 77 SER A CA 1
ATOM 565 C C . SER A 1 79 ? 8.444 8.446 -26.411 1.00 10.69 77 SER A C 1
ATOM 566 O O . SER A 1 79 ? 7.401 8.519 -25.769 1.00 11.24 77 SER A O 1
ATOM 569 N N . PRO A 1 80 ? 8.994 7.275 -26.768 1.00 10.01 78 PRO A N 1
ATOM 570 C CA . PRO A 1 80 ? 8.419 6.028 -26.252 1.00 10.55 78 PRO A CA 1
ATOM 571 C C . PRO A 1 80 ? 8.490 6.001 -24.741 1.00 10.38 78 PRO A C 1
ATOM 572 O O . PRO A 1 80 ? 9.536 6.291 -24.149 1.00 12.75 78 PRO A O 1
ATOM 576 N N . HIS A 1 81 ? 7.383 5.624 -24.119 1.00 9.14 79 HIS A N 1
ATOM 577 C CA . HIS A 1 81 ? 7.246 5.715 -22.677 1.00 9.28 79 HIS A CA 1
ATOM 578 C C . HIS A 1 81 ? 7.373 4.358 -21.999 1.00 9.45 79 HIS A C 1
ATOM 579 O O . HIS A 1 81 ? 7.750 4.269 -20.829 1.00 10.39 79 HIS A O 1
ATOM 586 N N . SER A 1 82 ? 7.038 3.299 -22.721 1.00 10.39 80 SER A N 1
ATOM 587 C CA . SER A 1 82 ? 7.083 1.977 -22.110 1.00 12.21 80 SER A CA 1
ATOM 588 C C . SER A 1 82 ? 7.292 0.883 -23.144 1.00 14.27 80 SER A C 1
ATOM 589 O O . SER A 1 82 ? 7.091 1.085 -24.344 1.00 17.50 80 SER A O 1
ATOM 592 N N . ILE A 1 83 ? 7.710 -0.280 -22.659 1.00 12.58 81 ILE A N 1
ATOM 593 C CA . ILE A 1 83 ? 7.966 -1.437 -23.501 1.00 13.07 81 ILE A CA 1
ATOM 594 C C . ILE A 1 83 ? 7.079 -2.562 -22.996 1.00 11.42 81 ILE A C 1
ATOM 595 O O . ILE A 1 83 ? 7.019 -2.803 -21.792 1.00 10.84 81 ILE A O 1
ATOM 600 N N . PRO A 1 84 ? 6.357 -3.230 -23.898 1.00 10.29 82 PRO A N 1
ATOM 601 C CA . PRO A 1 84 ? 5.457 -4.294 -23.448 1.00 9.27 82 PRO A CA 1
ATOM 602 C C . PRO A 1 84 ? 6.226 -5.595 -23.200 1.00 9.65 82 PRO A C 1
ATOM 603 O O . PRO A 1 84 ? 7.067 -5.996 -24.009 1.00 10.87 82 PRO A O 1
ATOM 607 N N . VAL A 1 85 ? 5.938 -6.233 -22.069 1.00 8.77 83 VAL A N 1
ATOM 608 C CA . VAL A 1 85 ? 6.635 -7.445 -21.664 1.00 8.52 83 VAL A CA 1
ATOM 609 C C . VAL A 1 85 ? 5.663 -8.493 -21.138 1.00 8.87 83 VAL A C 1
ATOM 610 O O . VAL A 1 85 ? 4.530 -8.187 -20.767 1.00 8.58 83 VAL A O 1
ATOM 614 N N . ILE A 1 86 ? 6.126 -9.739 -21.132 1.00 8.63 84 ILE A N 1
ATOM 615 C CA . ILE A 1 86 ? 5.382 -10.848 -20.558 1.00 8.11 84 ILE A CA 1
ATOM 616 C C . ILE A 1 86 ? 6.334 -11.686 -19.718 1.00 9.88 84 ILE A C 1
ATOM 617 O O . ILE A 1 86 ? 7.346 -12.172 -20.231 1.00 9.99 84 ILE A O 1
ATOM 622 N N . MET A 1 87 ? 6.020 -11.828 -18.430 1.00 7.73 85 MET A N 1
ATOM 623 C CA . MET A 1 87 ? 6.792 -12.649 -17.498 1.00 7.21 85 MET A CA 1
ATOM 624 C C . MET A 1 87 ? 6.032 -13.945 -17.230 1.00 8.73 85 MET A C 1
ATOM 625 O O . MET A 1 87 ? 4.796 -13.950 -17.178 1.00 9.29 85 MET A O 1
ATOM 630 N N . TRP A 1 88 ? 6.769 -15.034 -17.049 1.00 8.13 86 TRP A N 1
ATOM 631 C CA . TRP A 1 88 ? 6.181 -16.301 -16.661 1.00 7.53 86 TRP A CA 1
ATOM 632 C C . TRP A 1 88 ? 6.853 -16.766 -15.387 1.00 8.39 86 TRP A C 1
ATOM 633 O O . TRP A 1 88 ? 8.079 -16.766 -15.300 1.00 9.29 86 TRP A O 1
ATOM 644 N N . VAL A 1 89 ? 6.057 -17.151 -14.394 1.00 7.29 87 VAL A N 1
ATOM 645 C CA . VAL A 1 89 ? 6.619 -17.612 -13.130 1.00 6.99 87 VAL A CA 1
ATOM 646 C C . VAL A 1 89 ? 6.662 -19.149 -13.136 1.00 6.81 87 VAL A C 1
ATOM 647 O O . VAL A 1 89 ? 5.622 -19.797 -13.175 1.00 7.55 87 VAL A O 1
ATOM 651 N N . PRO A 1 90 ? 7.863 -19.730 -13.117 1.00 6.91 88 PRO A N 1
ATOM 652 C CA . PRO A 1 90 ? 7.946 -21.193 -13.168 1.00 7.75 88 PRO A CA 1
ATOM 653 C C . PRO A 1 90 ? 7.458 -21.857 -11.874 1.00 7.30 88 PRO A C 1
ATOM 654 O O . PRO A 1 90 ? 7.498 -21.266 -10.784 1.00 7.71 88 PRO A O 1
ATOM 658 N N . SER A 1 91 ? 7.023 -23.108 -11.996 1.00 8.33 89 SER A N 1
ATOM 659 C CA . SER A 1 91 ? 6.413 -23.793 -10.870 1.00 8.31 89 SER A CA 1
ATOM 660 C C . SER A 1 91 ? 7.367 -23.980 -9.683 1.00 8.47 89 SER A C 1
ATOM 661 O O . SER A 1 91 ? 6.919 -24.147 -8.546 1.00 8.96 89 SER A O 1
ATOM 664 N N . MET A 1 92 ? 8.674 -23.935 -9.938 1.00 8.71 90 MET A N 1
ATOM 665 C CA . MET A 1 92 ? 9.666 -24.055 -8.870 1.00 8.26 90 MET A CA 1
ATOM 666 C C . MET A 1 92 ? 10.151 -22.723 -8.307 1.00 10.53 90 MET A C 1
ATOM 667 O O . MET A 1 92 ? 11.109 -22.698 -7.534 1.00 10.91 90 MET A O 1
ATOM 672 N N . TYR A 1 93 ? 9.504 -21.624 -8.685 1.00 8.05 91 TYR A N 1
ATOM 673 C CA . TYR A 1 93 ? 9.853 -20.311 -8.125 1.00 9.28 91 TYR A CA 1
ATOM 674 C C . TYR A 1 93 ? 9.869 -20.380 -6.588 1.00 8.13 91 TYR A C 1
ATOM 675 O O . TYR A 1 93 ? 8.967 -20.958 -6.000 1.00 8.52 91 TYR A O 1
ATOM 684 N N . PRO A 1 94 ? 10.873 -19.781 -5.921 1.00 7.91 92 PRO A N 1
ATOM 685 C CA . PRO A 1 94 ? 11.957 -18.936 -6.426 1.00 8.61 92 PRO A CA 1
ATOM 686 C C . PRO A 1 94 ? 13.247 -19.687 -6.717 1.00 8.97 92 PRO A C 1
ATOM 687 O O . PRO A 1 94 ? 14.241 -19.025 -7.014 1.00 10.99 92 PRO A O 1
ATOM 691 N N . VAL A 1 95 ? 13.256 -21.011 -6.626 1.00 8.92 93 VAL A N 1
ATOM 692 C CA . VAL A 1 95 ? 14.457 -21.766 -6.970 1.00 9.40 93 VAL A CA 1
ATOM 693 C C . VAL A 1 95 ? 14.824 -21.510 -8.423 1.00 10.65 93 VAL A C 1
ATOM 694 O O . VAL A 1 95 ? 15.996 -21.355 -8.767 1.00 13.47 93 VAL A O 1
ATOM 698 N N . LYS A 1 96 ? 13.810 -21.465 -9.275 1.00 9.99 94 LYS A N 1
ATOM 699 C CA . LYS A 1 96 ? 13.983 -21.052 -10.656 1.00 11.41 94 LYS A CA 1
ATOM 700 C C . LYS A 1 96 ? 13.425 -19.653 -10.830 1.00 11.76 94 LYS A C 1
ATOM 701 O O . LYS A 1 96 ? 12.356 -19.343 -10.309 1.00 11.13 94 LYS A O 1
ATOM 707 N N . PRO A 1 97 ? 14.138 -18.801 -11.569 1.00 8.71 95 PRO A N 1
ATOM 708 C CA . PRO A 1 97 ? 13.702 -17.417 -11.753 1.00 10.51 95 PRO A CA 1
ATOM 709 C C . PRO A 1 97 ? 12.612 -17.311 -12.816 1.00 9.97 95 PRO A C 1
ATOM 710 O O . PRO A 1 97 ? 12.415 -18.254 -13.597 1.00 10.65 95 PRO A O 1
ATOM 714 N N . PRO A 1 98 ? 11.927 -16.166 -12.873 1.00 10.35 96 PRO A N 1
ATOM 715 C CA . PRO A 1 98 ? 10.938 -15.942 -13.929 1.00 10.04 96 PRO A CA 1
ATOM 716 C C . PRO A 1 98 ? 11.571 -15.915 -15.318 1.00 9.97 96 PRO A C 1
ATOM 717 O O . PRO A 1 98 ? 12.747 -15.553 -15.457 1.00 12.85 96 PRO A O 1
ATOM 721 N N . PHE A 1 99 ? 10.792 -16.328 -16.314 1.00 10.36 97 PHE A N 1
ATOM 722 C CA . PHE A 1 99 ? 11.093 -16.098 -17.728 1.00 11.48 97 PHE A CA 1
ATOM 723 C C . PHE A 1 99 ? 10.559 -14.721 -18.085 1.00 10.28 97 PHE A C 1
ATOM 724 O O . PHE A 1 99 ? 9.452 -14.372 -17.683 1.00 11.19 97 PHE A O 1
ATOM 732 N N . ILE A 1 100 ? 11.322 -13.949 -18.854 1.00 10.74 98 ILE A N 1
ATOM 733 C CA . ILE A 1 100 ? 10.914 -12.611 -19.258 1.00 11.19 98 ILE A CA 1
ATOM 734 C C . ILE A 1 100 ? 11.016 -12.502 -20.770 1.00 10.95 98 ILE A C 1
ATOM 735 O O . ILE A 1 100 ? 12.045 -12.845 -21.338 1.00 10.29 98 ILE A O 1
ATOM 740 N N . SER A 1 101 ? 9.959 -12.031 -21.425 1.00 9.68 99 SER A N 1
ATOM 741 C CA . SER A 1 101 ? 9.990 -11.839 -22.863 1.00 9.83 99 SER A CA 1
ATOM 742 C C . SER A 1 101 ? 9.479 -10.461 -23.234 1.00 10.21 99 SER A C 1
ATOM 743 O O . SER A 1 101 ? 8.764 -9.815 -22.467 1.00 10.29 99 SER A O 1
ATOM 746 N N . ILE A 1 102 ? 9.851 -10.019 -24.426 1.00 11.24 100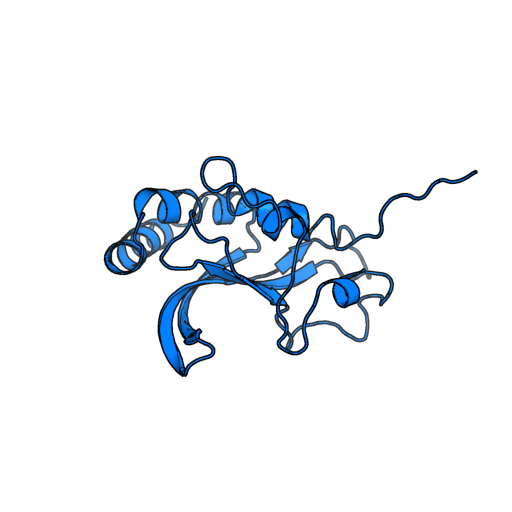 ILE A N 1
ATOM 747 C CA . ILE A 1 102 ? 9.215 -8.851 -25.014 1.00 10.38 100 ILE A CA 1
ATOM 748 C C . ILE A 1 102 ? 7.923 -9.294 -25.682 1.00 14.00 100 ILE A C 1
ATOM 749 O O . ILE A 1 102 ? 7.872 -10.346 -26.314 1.00 14.74 100 ILE A O 1
ATOM 754 N N . ASN A 1 103 ? 6.874 -8.493 -25.528 1.00 11.96 101 ASN A N 1
ATOM 755 C CA . ASN A 1 103 ? 5.625 -8.711 -26.250 1.00 14.02 101 ASN A CA 1
ATOM 756 C C . ASN A 1 103 ? 5.863 -8.265 -27.687 1.00 17.03 101 ASN A C 1
ATOM 757 O O . ASN A 1 103 ? 5.657 -7.105 -28.024 1.00 16.82 101 ASN A O 1
ATOM 762 N N . LEU A 1 104 ? 6.316 -9.198 -28.521 1.00 17.94 102 LEU A N 1
ATOM 763 C CA . LEU A 1 104 ? 6.811 -8.891 -29.866 1.00 20.67 102 LEU A CA 1
ATOM 764 C C . LEU A 1 104 ? 5.795 -8.191 -30.762 1.00 22.51 102 LEU A C 1
ATOM 765 O O . LEU A 1 104 ? 6.134 -7.248 -31.486 1.00 17.80 102 LEU A O 1
ATOM 770 N N . GLU A 1 105 ? 4.551 -8.652 -30.714 1.00 18.31 103 GLU A N 1
ATOM 771 C CA . GLU A 1 105 ? 3.508 -8.098 -31.570 1.00 19.72 103 GLU A CA 1
ATOM 772 C C . GLU A 1 105 ? 3.290 -6.604 -31.326 1.00 19.58 103 GLU A C 1
ATOM 773 O O . GLU A 1 105 ? 2.855 -5.877 -32.222 1.00 20.73 103 GLU A O 1
ATOM 779 N N . ASN A 1 106 ? 3.619 -6.149 -30.120 1.00 16.36 104 ASN A N 1
ATOM 780 C CA . ASN A 1 106 ? 3.372 -4.761 -29.730 1.00 14.85 104 ASN A CA 1
ATOM 781 C C . ASN A 1 106 ? 4.621 -3.946 -29.525 1.00 12.78 104 ASN A C 1
ATOM 782 O O . ASN A 1 106 ? 4.570 -2.854 -28.964 1.00 14.35 104 ASN A O 1
ATOM 787 N N . PHE A 1 107 ? 5.745 -4.471 -29.987 1.00 14.90 105 PHE A N 1
ATOM 788 C CA . PHE A 1 107 ? 7.004 -3.771 -29.819 1.00 14.51 105 PHE A CA 1
ATOM 789 C C . PHE A 1 107 ? 7.210 -2.730 -30.913 1.00 15.55 105 PHE A C 1
ATOM 790 O O . PHE A 1 107 ? 7.196 -3.047 -32.104 1.00 18.89 105 PHE A O 1
ATOM 798 N N . ASP A 1 108 ? 7.406 -1.487 -30.483 1.00 14.25 106 ASP A N 1
ATOM 799 C CA . ASP A 1 108 ? 7.456 -0.326 -31.370 1.00 17.11 106 ASP A CA 1
ATOM 800 C C . ASP A 1 108 ? 8.807 -0.257 -32.077 1.00 19.12 106 ASP A C 1
ATOM 801 O O . ASP A 1 108 ? 9.629 0.608 -31.780 1.00 18.91 106 ASP A O 1
ATOM 806 N N . MET A 1 109 ? 9.027 -1.179 -33.012 1.00 19.82 107 M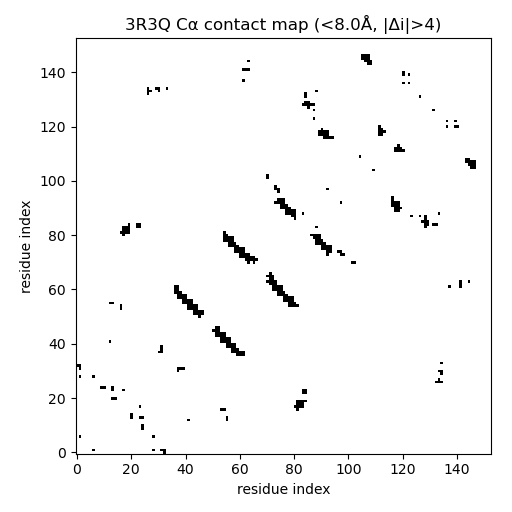ET A N 1
ATOM 807 C CA . MET A 1 109 ? 10.282 -1.262 -33.757 1.00 23.28 107 MET A CA 1
ATOM 808 C C . MET A 1 109 ? 10.658 0.041 -34.456 1.00 20.47 107 MET A C 1
ATOM 809 O O . MET A 1 109 ? 11.840 0.354 -34.613 1.00 21.88 107 MET A O 1
ATOM 814 N N . ASN A 1 110 ? 9.653 0.793 -34.889 1.00 19.68 108 ASN A N 1
ATOM 815 C CA . ASN A 1 110 ? 9.907 1.976 -35.710 1.00 20.59 108 ASN A CA 1
ATOM 816 C C . ASN A 1 110 ? 10.087 3.281 -34.936 1.00 23.14 108 ASN A C 1
ATOM 817 O O . ASN A 1 110 ? 10.304 4.334 -35.535 1.00 26.23 108 ASN A O 1
ATOM 822 N N . THR A 1 111 ? 10.017 3.208 -33.609 1.00 18.76 109 THR A N 1
ATOM 823 C CA . THR A 1 111 ? 10.130 4.398 -32.769 1.00 17.02 109 THR A CA 1
ATOM 824 C C . THR A 1 111 ? 11.156 4.200 -31.664 1.00 21.03 109 THR A C 1
ATOM 825 O O . THR A 1 111 ? 11.965 5.085 -31.387 1.00 18.14 109 THR A O 1
ATOM 829 N N . ILE A 1 112 ? 11.103 3.044 -31.012 1.00 15.45 110 ILE A N 1
ATOM 830 C CA . ILE A 1 112 ? 12.082 2.712 -29.988 1.00 16.81 110 ILE A CA 1
ATOM 831 C C . ILE A 1 112 ? 13.458 2.646 -30.623 1.00 18.15 110 ILE A C 1
ATOM 832 O O . ILE A 1 112 ? 13.667 1.945 -31.614 1.00 19.51 110 ILE A O 1
ATOM 837 N N . SER A 1 113 ? 14.391 3.401 -30.060 1.00 14.69 111 SER A N 1
ATOM 838 C CA . SER A 1 113 ? 15.723 3.514 -30.623 1.00 16.70 111 SER A CA 1
ATOM 839 C C . SER A 1 113 ? 16.487 2.201 -30.502 1.00 21.80 111 SER A C 1
ATOM 840 O O . SER A 1 113 ? 16.410 1.517 -29.482 1.00 21.78 111 SER A O 1
ATOM 843 N N . SER A 1 114 ? 17.221 1.841 -31.549 1.00 20.13 112 SER A N 1
ATOM 844 C CA . SER A 1 114 ? 18.139 0.713 -31.447 1.00 21.39 112 SER A CA 1
ATOM 845 C C . SER A 1 114 ? 19.248 1.009 -30.435 1.00 24.28 112 SER A C 1
ATOM 846 O O . SER A 1 114 ? 20.048 0.131 -30.103 1.00 24.53 112 SER A O 1
ATOM 849 N N . SER A 1 115 ? 19.280 2.243 -29.931 1.00 23.20 113 SER A N 1
ATOM 850 C CA . SER A 1 115 ? 20.243 2.634 -28.902 1.00 21.71 113 SER A CA 1
ATOM 851 C C . SER A 1 115 ? 19.955 1.949 -27.570 1.00 21.20 113 SER A C 1
ATOM 852 O O . SER A 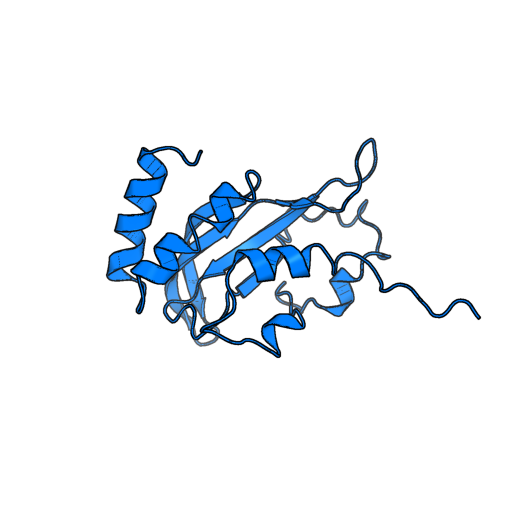1 115 ? 20.851 1.788 -26.740 1.00 20.23 113 SER A O 1
ATOM 855 N N . LEU A 1 116 ? 18.706 1.540 -27.370 1.00 23.47 114 LEU A N 1
ATOM 856 C CA . LEU A 1 116 ? 18.370 0.711 -26.218 1.00 21.49 114 LEU A CA 1
ATOM 857 C C . LEU A 1 116 ? 18.976 -0.670 -26.430 1.00 22.63 114 LEU A C 1
ATOM 858 O O . LEU A 1 116 ? 18.767 -1.292 -27.473 1.00 25.46 114 LEU A O 1
ATOM 863 N N . PRO A 1 117 ? 19.751 -1.144 -25.448 1.00 16.21 115 PRO A N 1
ATOM 864 C CA . PRO A 1 117 ? 20.485 -2.408 -25.587 1.00 18.73 115 PRO A CA 1
ATOM 865 C C . PRO A 1 117 ? 19.630 -3.675 -25.533 1.00 20.51 115 PRO A C 1
ATOM 866 O O . PRO A 1 117 ? 20.147 -4.734 -25.176 1.00 16.77 115 PRO A O 1
ATOM 870 N N . ILE A 1 118 ? 18.354 -3.578 -25.895 1.00 18.61 116 ILE A N 1
ATOM 871 C CA . ILE A 1 118 ? 17.462 -4.742 -25.910 1.00 17.88 116 ILE A CA 1
ATOM 872 C C . ILE A 1 118 ? 18.007 -5.879 -26.766 1.00 16.52 116 ILE A C 1
ATOM 873 O O . ILE A 1 118 ? 17.956 -7.047 -26.371 1.00 16.70 116 ILE A O 1
ATOM 878 N N . GLN A 1 119 ? 18.545 -5.535 -27.930 1.00 17.11 117 GLN A N 1
ATOM 879 C CA . GLN A 1 119 ? 19.101 -6.525 -28.846 1.00 17.49 117 GLN A CA 1
ATOM 880 C C . GLN A 1 119 ? 20.254 -7.322 -28.221 1.00 14.60 117 GLN A C 1
ATOM 881 O O . GLN A 1 119 ? 20.500 -8.462 -28.621 1.00 21.00 117 GLN A O 1
ATOM 887 N N . GLU A 1 120 ? 20.960 -6.732 -27.253 1.00 14.21 118 GLU A N 1
ATOM 888 C CA . GLU A 1 120 ? 22.062 -7.434 -26.599 1.00 12.52 118 GLU A CA 1
ATOM 889 C C . GLU A 1 120 ? 21.577 -8.670 -25.874 1.00 11.60 118 GLU A C 1
ATOM 890 O O . GLU A 1 120 ? 22.306 -9.647 -25.751 1.00 13.54 118 GLU A O 1
ATOM 896 N N . TYR A 1 121 ? 20.362 -8.600 -25.354 1.00 11.29 119 TYR A N 1
ATOM 897 C CA . TYR A 1 121 ? 19.897 -9.564 -24.370 1.00 10.83 119 TYR A CA 1
ATOM 898 C C . TYR A 1 121 ? 18.823 -10.498 -24.886 1.00 10.49 119 TYR A C 1
ATOM 899 O O . TYR A 1 121 ? 18.395 -11.392 -24.169 1.00 11.27 119 TYR A O 1
ATOM 908 N N . ILE A 1 122 ? 18.358 -10.282 -26.105 1.00 10.70 120 ILE A N 1
ATOM 909 C CA . ILE A 1 122 ? 17.194 -11.020 -26.576 1.00 12.29 120 ILE A CA 1
ATOM 910 C C . ILE A 1 122 ? 17.607 -12.194 -27.453 1.00 14.02 120 ILE A C 1
ATOM 911 O O . ILE A 1 122 ? 18.576 -12.106 -28.212 1.00 17.03 120 ILE A O 1
ATOM 916 N N . ASP A 1 123 ? 16.898 -13.310 -27.329 1.00 11.05 121 ASP A N 1
ATOM 917 C CA . ASP A 1 123 ? 17.135 -14.430 -28.233 1.00 10.03 121 ASP A CA 1
ATOM 918 C C . ASP A 1 123 ? 16.130 -14.410 -29.390 1.00 11.37 121 ASP A C 1
ATOM 919 O O . ASP A 1 123 ? 15.272 -13.523 -29.471 1.00 12.79 121 ASP A O 1
ATOM 924 N N . SER A 1 124 ? 16.260 -15.358 -30.312 1.00 15.28 122 SER A N 1
ATOM 925 C CA . SER A 1 124 ? 15.424 -15.348 -31.508 1.00 18.35 122 SER A CA 1
ATOM 926 C C . SER A 1 124 ? 13.969 -15.675 -31.201 1.00 17.43 122 SER A C 1
ATOM 927 O O . SER A 1 124 ? 13.091 -15.478 -32.039 1.00 19.27 122 SER A O 1
ATOM 930 N N . ASN A 1 125 ? 13.719 -16.154 -29.985 1.00 14.03 123 ASN A N 1
ATOM 931 C CA . ASN A 1 125 ? 12.376 -16.507 -29.554 1.00 14.67 123 ASN A CA 1
ATOM 932 C C . ASN A 1 125 ? 11.728 -15.419 -28.701 1.00 14.41 123 ASN A C 1
ATOM 933 O O . ASN A 1 125 ? 10.603 -15.580 -28.238 1.00 15.98 123 ASN A O 1
ATOM 938 N N . GLY A 1 126 ? 12.445 -14.316 -28.496 1.00 11.58 124 GLY A N 1
ATOM 939 C CA . GLY A 1 126 ? 11.910 -13.183 -27.765 1.00 14.59 124 GLY A CA 1
ATOM 940 C C . GLY A 1 126 ? 12.244 -13.134 -26.283 1.00 10.19 124 GLY A C 1
ATOM 941 O O . GLY A 1 126 ? 11.812 -12.219 -25.590 1.00 10.46 124 GLY A O 1
ATOM 942 N N . TRP A 1 127 ? 13.005 -14.105 -25.781 1.00 9.16 125 TRP A N 1
ATOM 943 C CA . TRP A 1 127 ? 13.340 -14.124 -24.358 1.00 8.95 125 TRP A CA 1
ATOM 944 C C . TRP A 1 127 ? 14.477 -13.177 -24.028 1.00 9.69 125 TRP A C 1
ATOM 945 O O . TRP A 1 127 ? 15.422 -13.018 -24.809 1.00 10.30 125 TRP A O 1
ATOM 956 N N . ILE A 1 128 ? 14.398 -12.583 -22.846 1.00 10.89 126 ILE A N 1
ATOM 957 C CA . ILE A 1 128 ? 15.392 -11.643 -22.367 1.00 9.80 126 ILE A CA 1
ATOM 958 C C . ILE A 1 128 ? 16.265 -12.299 -21.310 1.00 10.27 126 ILE A C 1
ATOM 959 O O . ILE A 1 128 ? 15.770 -12.844 -20.325 1.00 12.71 126 ILE A O 1
ATOM 964 N N . ALA A 1 129 ? 17.571 -12.267 -21.529 1.00 10.39 127 ALA A N 1
ATOM 965 C CA . ALA A 1 129 ? 18.501 -12.673 -20.503 1.00 13.28 127 ALA A CA 1
ATOM 966 C C . ALA A 1 129 ? 18.831 -11.417 -19.709 1.00 14.45 127 ALA A C 1
ATOM 967 O O . ALA A 1 129 ? 18.853 -10.309 -20.259 1.00 16.59 127 ALA A O 1
ATOM 969 N N . LEU A 1 130 ? 19.036 -11.573 -18.414 1.00 12.64 128 LEU A N 1
ATOM 970 C CA . LEU A 1 130 ? 19.483 -10.469 -17.579 1.00 14.26 128 LEU A CA 1
ATOM 971 C C . LEU A 1 130 ? 20.607 -10.970 -16.707 1.00 13.16 128 LEU A C 1
ATOM 972 O O . LEU A 1 130 ? 20.616 -12.141 -16.328 1.00 13.19 128 LEU A O 1
ATOM 977 N N . PRO A 1 131 ? 21.562 -10.096 -16.378 1.00 13.14 129 PRO A N 1
ATOM 978 C CA . PRO A 1 131 ? 22.636 -10.500 -15.474 1.00 13.42 129 PRO A CA 1
ATOM 979 C C . PRO A 1 131 ? 22.112 -11.082 -14.160 1.00 16.10 129 PRO A C 1
ATOM 980 O O . PRO A 1 131 ? 22.703 -12.016 -13.640 1.00 14.15 129 PRO A O 1
ATOM 984 N N . ILE A 1 132 ? 21.005 -10.568 -13.637 1.00 12.07 130 ILE A N 1
ATOM 985 C CA . ILE A 1 132 ? 20.501 -11.084 -12.373 1.00 12.35 130 ILE A CA 1
ATOM 986 C C . ILE A 1 132 ? 20.138 -12.563 -12.505 1.00 12.93 130 ILE A C 1
ATOM 987 O O . ILE A 1 132 ? 20.221 -13.309 -11.537 1.00 14.88 130 ILE A O 1
ATOM 992 N N . LEU A 1 133 ? 19.751 -12.995 -13.705 1.00 11.28 131 LEU A N 1
ATOM 993 C CA . LEU A 1 133 ? 19.434 -14.399 -13.931 1.00 11.77 131 LEU A CA 1
ATOM 994 C C . LEU A 1 133 ? 20.692 -15.277 -13.948 1.00 13.95 131 LEU A C 1
ATOM 995 O O . LEU A 1 133 ? 20.605 -16.487 -13.752 1.00 20.05 131 LEU A O 1
ATOM 1000 N N . HIS A 1 134 ? 21.857 -14.674 -14.178 1.00 11.81 132 HIS A N 1
ATOM 1001 C CA . HIS A 1 134 ? 23.119 -15.420 -14.156 1.00 11.91 132 HIS A CA 1
ATOM 1002 C C . HIS A 1 134 ? 23.793 -15.378 -12.794 1.00 15.82 132 HIS A C 1
ATOM 1003 O O . HIS A 1 134 ? 24.889 -15.921 -12.612 1.00 20.41 132 HIS A O 1
ATOM 1010 N N . ALA A 1 135 ? 23.150 -14.697 -11.858 1.00 9.90 133 ALA A N 1
ATOM 1011 C CA . ALA A 1 135 ? 23.610 -14.638 -10.482 1.00 10.28 133 ALA A CA 1
ATOM 1012 C C . ALA A 1 135 ? 22.422 -14.876 -9.561 1.00 10.07 133 ALA A C 1
ATOM 1013 O O . ALA A 1 135 ? 22.386 -14.381 -8.448 1.00 10.07 133 ALA A O 1
ATOM 1015 N N . TRP A 1 136 ? 21.452 -15.641 -10.040 1.00 9.87 134 TRP A N 1
ATOM 1016 C CA . TRP A 1 136 ? 20.201 -15.834 -9.317 1.00 9.63 134 TRP A CA 1
ATOM 1017 C C . TRP A 1 136 ? 20.427 -16.472 -7.954 1.00 9.16 134 TRP A C 1
ATOM 1018 O O . TRP A 1 136 ? 21.077 -17.507 -7.843 1.00 10.75 134 TRP A O 1
ATOM 1029 N N . ASP A 1 137 ? 19.858 -15.850 -6.924 1.00 9.05 135 ASP A N 1
ATOM 1030 C CA . ASP A 1 137 ? 20.038 -16.296 -5.555 1.00 8.74 135 ASP A CA 1
ATOM 1031 C C . ASP A 1 137 ? 18.627 -16.414 -4.959 1.00 7.93 135 ASP A C 1
ATOM 1032 O O . ASP A 1 137 ? 18.081 -15.440 -4.436 1.00 8.68 135 ASP A O 1
ATOM 1037 N N . PRO A 1 138 ? 18.017 -17.607 -5.080 1.00 8.13 136 PRO A N 1
ATOM 1038 C CA . PRO A 1 138 ? 16.600 -17.819 -4.745 1.00 8.69 136 PRO A CA 1
ATOM 1039 C C . PRO A 1 138 ? 16.147 -17.205 -3.425 1.00 9.28 136 PRO A C 1
ATOM 1040 O O . PRO A 1 138 ? 15.103 -16.545 -3.381 1.00 9.91 136 PRO A O 1
ATOM 1044 N N . ALA A 1 139 ? 16.906 -17.425 -2.360 1.00 9.66 137 ALA A N 1
ATOM 1045 C CA . ALA A 1 139 ? 16.463 -16.989 -1.045 1.00 12.10 137 ALA A CA 1
ATOM 1046 C C . ALA A 1 139 ? 16.417 -15.462 -0.921 1.00 10.42 137 ALA A C 1
ATOM 1047 O O . ALA A 1 139 ? 15.608 -14.918 -0.165 1.00 10.83 137 ALA A O 1
ATOM 1049 N N . ALA A 1 140 ? 17.259 -14.773 -1.684 1.00 7.92 138 ALA A N 1
ATOM 1050 C CA . ALA A 1 140 ? 17.506 -13.361 -1.463 1.00 7.41 138 ALA A CA 1
ATOM 1051 C C . ALA A 1 140 ? 17.055 -12.464 -2.608 1.00 9.09 138 ALA A C 1
ATOM 1052 O O . ALA A 1 140 ? 17.319 -11.260 -2.599 1.00 11.21 138 ALA A O 1
ATOM 1054 N N . MET A 1 141 ? 16.371 -13.048 -3.590 1.00 7.82 139 MET A N 1
ATOM 1055 C CA . MET A 1 141 ? 15.898 -12.265 -4.724 1.00 7.44 139 MET A CA 1
ATOM 1056 C C . MET A 1 141 ? 14.394 -12.436 -4.925 1.00 9.06 139 MET A C 1
ATOM 1057 O O . MET A 1 141 ? 13.774 -13.289 -4.291 1.00 11.92 139 MET A O 1
ATOM 1062 N N . ASN A 1 142 ? 13.808 -11.632 -5.804 1.00 6.62 140 ASN A N 1
ATOM 1063 C CA . ASN A 1 142 ? 12.365 -11.679 -6.010 1.00 6.83 140 ASN A CA 1
ATOM 1064 C C . ASN A 1 142 ? 12.000 -11.124 -7.385 1.00 9.03 140 ASN A C 1
ATOM 1065 O O . ASN A 1 142 ? 12.885 -10.791 -8.169 1.00 8.48 140 ASN A O 1
ATOM 1070 N N . LEU A 1 143 ? 10.708 -11.074 -7.694 1.00 7.37 141 LEU A N 1
ATOM 1071 C CA . LEU A 1 143 ? 10.257 -10.640 -9.017 1.00 7.71 141 LEU A CA 1
ATOM 1072 C C . LEU A 1 143 ? 10.483 -9.152 -9.240 1.00 6.83 141 LEU A C 1
ATOM 1073 O O . LEU A 1 143 ? 10.817 -8.725 -10.352 1.00 8.37 141 LEU A O 1
ATOM 1078 N N . ILE A 1 144 ? 10.305 -8.359 -8.188 1.00 7.71 142 ILE A N 1
ATOM 1079 C CA . ILE A 1 144 ? 10.539 -6.920 -8.292 1.00 8.35 142 ILE A CA 1
ATOM 1080 C C . ILE A 1 144 ? 11.974 -6.624 -8.733 1.00 8.65 142 ILE A C 1
ATOM 1081 O O . ILE A 1 144 ? 12.202 -5.767 -9.593 1.00 9.38 142 ILE A O 1
ATOM 1086 N N . MET A 1 145 ? 12.938 -7.335 -8.156 1.00 9.04 143 MET A N 1
ATOM 1087 C CA . MET A 1 145 ? 14.340 -7.123 -8.518 1.00 8.23 143 MET A CA 1
ATOM 1088 C C . MET A 1 145 ? 14.587 -7.411 -9.987 1.00 10.25 143 MET A C 1
ATOM 1089 O O . MET A 1 145 ? 15.383 -6.723 -10.622 1.00 10.48 143 MET A O 1
ATOM 1094 N N . VAL A 1 146 ? 13.907 -8.419 -10.531 1.00 8.46 144 VAL A N 1
ATOM 1095 C CA . VAL A 1 146 ? 14.080 -8.760 -11.935 1.00 8.67 144 VAL A CA 1
ATOM 1096 C C . VAL A 1 146 ? 13.565 -7.616 -12.813 1.00 9.42 144 VAL A C 1
ATOM 1097 O O . VAL A 1 146 ? 14.227 -7.212 -13.772 1.00 9.88 144 VAL A O 1
ATOM 1101 N N . VAL A 1 147 ? 12.387 -7.089 -12.487 1.00 8.97 145 VAL A N 1
ATOM 1102 C CA . VAL A 1 147 ? 11.829 -5.987 -13.261 1.00 9.06 145 VAL A CA 1
ATOM 1103 C C . VAL A 1 147 ? 12.651 -4.701 -13.105 1.00 9.52 145 VAL A C 1
ATOM 1104 O O . VAL A 1 147 ? 12.869 -3.989 -14.083 1.00 9.27 145 VAL A O 1
ATOM 1108 N N . GLN A 1 148 ? 13.132 -4.418 -11.899 1.00 8.80 146 GLN A N 1
ATOM 1109 C CA . GLN A 1 148 ? 14.014 -3.269 -11.706 1.00 9.79 146 GLN A CA 1
ATOM 1110 C C . GLN A 1 148 ? 15.276 -3.409 -12.552 1.00 9.73 146 GLN A C 1
ATOM 1111 O O . GLN A 1 148 ? 15.732 -2.442 -13.162 1.00 11.79 146 GLN A O 1
ATOM 1117 N N . GLU A 1 149 ? 15.846 -4.604 -12.610 1.00 8.92 147 GLU A N 1
ATOM 1118 C CA . GLU A 1 149 ? 17.034 -4.768 -13.440 1.00 10.89 147 GLU A CA 1
ATOM 1119 C C . GLU A 1 149 ? 16.705 -4.571 -14.914 1.00 10.64 147 GLU A C 1
ATOM 1120 O O . GLU A 1 149 ? 17.459 -3.925 -15.643 1.00 11.56 147 GLU A O 1
ATOM 1126 N N . LEU A 1 150 ? 15.579 -5.120 -15.351 1.00 9.63 148 LEU A N 1
ATOM 1127 C CA . LEU A 1 150 ? 15.151 -4.975 -16.740 1.00 10.12 148 LEU A CA 1
ATOM 1128 C C . LEU A 1 150 ? 15.067 -3.502 -17.111 1.00 11.89 148 LEU A C 1
ATOM 1129 O O . LEU A 1 150 ? 15.550 -3.080 -18.166 1.00 12.94 148 LEU A O 1
ATOM 1134 N N . MET A 1 151 ? 14.465 -2.712 -16.238 1.00 10.57 149 MET A N 1
ATOM 1135 C CA . MET A 1 151 ? 14.356 -1.281 -16.476 1.00 12.04 149 MET A CA 1
ATOM 1136 C C . MET A 1 151 ? 15.721 -0.628 -16.618 1.00 12.03 149 MET A C 1
ATOM 1137 O O . MET A 1 151 ? 15.896 0.284 -17.442 1.00 13.58 149 MET A O 1
ATOM 1142 N N . SER A 1 152 ? 16.692 -1.076 -15.830 1.00 12.16 150 SER A N 1
ATOM 1143 C CA A SER A 1 152 ? 18.024 -0.492 -15.893 0.42 15.80 150 SER A CA 1
ATOM 1144 C CA B SER A 1 152 ? 18.028 -0.495 -15.893 0.58 15.80 150 SER A CA 1
ATOM 1145 C C . SER A 1 152 ? 18.729 -0.891 -17.189 1.00 14.85 150 SER A C 1
ATOM 1146 O O . SER A 1 152 ? 19.537 -0.124 -17.735 1.00 16.21 150 SER A O 1
ATOM 1151 N N . LEU A 1 153 ? 18.415 -2.078 -17.698 1.00 15.47 151 LEU A N 1
ATOM 1152 C CA . LEU A 1 153 ? 19.075 -2.581 -18.907 1.00 21.89 151 LEU A CA 1
ATOM 1153 C C . LEU A 1 153 ? 18.458 -2.088 -20.222 1.00 16.83 151 LEU A C 1
ATOM 1154 O O . LEU A 1 153 ? 18.841 -2.529 -21.313 1.00 22.14 151 LEU A O 1
ATOM 1159 N N . LEU A 1 154 ? 17.523 -1.152 -20.128 1.00 16.57 152 LEU A N 1
ATOM 1160 C CA . LEU A 1 154 ? 17.037 -0.449 -21.312 1.00 17.52 152 LEU A CA 1
ATOM 1161 C C . LEU A 1 154 ? 17.994 0.691 -21.616 1.00 18.03 152 LEU A C 1
ATOM 1162 O O . LEU A 1 154 ? 17.756 1.512 -22.510 1.00 16.46 152 LEU A O 1
ATOM 1167 N N . HIS A 1 155 ? 19.087 0.744 -20.861 1.00 13.84 153 HIS A N 1
ATOM 1168 C CA . HIS A 1 155 ? 20.061 1.809 -21.042 1.00 10.99 153 HIS A CA 1
ATOM 1169 C C . HIS A 1 155 ? 21.476 1.264 -21.086 1.00 11.46 153 HIS A C 1
ATOM 1170 O O . HIS A 1 155 ? 21.811 0.319 -20.370 1.00 13.23 153 HIS A O 1
ATOM 1177 N N . GLU A 1 156 ? 22.310 1.850 -21.936 1.00 9.52 154 GLU A N 1
ATOM 1178 C CA . GLU A 1 156 ? 23.722 1.493 -21.916 1.00 10.06 154 GLU A CA 1
ATOM 1179 C C . GLU A 1 156 ? 24.357 2.021 -20.634 1.00 11.07 154 GLU A C 1
ATOM 1180 O O . GLU A 1 156 ? 23.902 3.015 -20.069 1.00 11.54 154 GLU A O 1
ATOM 1186 N N . PRO A 1 157 ? 25.418 1.352 -20.160 1.00 10.77 155 PRO A N 1
ATOM 1187 C CA . PRO A 1 157 ? 26.112 1.790 -18.946 1.00 9.72 155 PRO A CA 1
ATOM 1188 C C . PRO A 1 157 ? 26.726 3.169 -19.130 1.00 10.40 155 PRO A C 1
ATOM 1189 O O . PRO A 1 157 ? 26.969 3.593 -20.265 1.00 10.08 155 PRO A O 1
ATOM 1193 N N . PRO A 1 158 ? 26.995 3.864 -18.023 1.00 11.20 156 PRO A N 1
ATOM 1194 C CA . PRO A 1 158 ? 27.796 5.083 -18.125 1.00 12.10 156 PRO A CA 1
ATOM 1195 C C . PRO A 1 158 ? 29.205 4.677 -18.528 1.00 13.36 156 PRO A C 1
ATOM 1196 O O . PRO A 1 158 ? 29.678 3.627 -18.103 1.00 15.30 156 PRO A O 1
ATOM 1200 N N . GLN A 1 159 ? 29.859 5.482 -19.355 1.00 12.22 157 GLN A N 1
ATOM 1201 C CA . GLN A 1 159 ? 31.190 5.128 -19.824 1.00 11.12 157 GLN A CA 1
ATOM 1202 C C . GLN A 1 159 ? 32.271 5.923 -19.117 1.00 11.50 157 GLN A C 1
ATOM 1203 O O . GLN A 1 159 ? 32.025 6.981 -18.553 1.00 12.89 157 GLN A O 1
ATOM 1209 N N . ASP A 1 160 ? 33.477 5.381 -19.146 1.00 12.80 158 ASP A N 1
ATOM 1210 C CA . ASP A 1 160 ? 34.661 6.123 -18.761 1.00 12.04 158 ASP A CA 1
ATOM 1211 C C . ASP A 1 160 ? 34.749 7.306 -19.713 1.00 17.83 158 ASP A C 1
ATOM 1212 O O . ASP A 1 160 ? 34.791 7.128 -20.930 1.00 18.56 158 ASP A O 1
ATOM 1217 N N A GLN A 1 161 ? 34.780 8.520 -19.189 0.57 14.16 159 GLN A N 1
ATOM 1218 N N B GLN A 1 161 ? 34.771 8.508 -19.143 0.43 14.18 159 GLN A N 1
ATOM 1219 C CA A GLN A 1 161 ? 34.756 9.668 -20.090 0.57 15.45 159 GLN A CA 1
ATOM 1220 C CA B GLN A 1 161 ? 34.736 9.749 -19.915 0.43 15.68 159 GLN A CA 1
ATOM 1221 C C A GLN A 1 161 ? 36.109 10.356 -20.272 0.57 17.81 159 GLN A C 1
ATOM 1222 C C B GLN A 1 161 ? 36.127 10.238 -20.306 0.43 17.82 159 GLN A C 1
ATOM 1223 O O A GLN A 1 161 ? 36.194 11.444 -20.843 0.57 15.92 159 GLN A O 1
ATOM 1224 O O B GLN A 1 161 ? 36.267 11.103 -21.175 0.43 15.29 159 GLN A O 1
ATOM 1235 N N A ALA A 1 162 ? 37.167 9.691 -19.815 0.57 15.73 160 ALA A N 1
ATOM 1236 N N B ALA A 1 162 ? 37.149 9.685 -19.660 0.43 15.80 160 ALA A N 1
ATOM 1237 C CA A ALA A 1 162 ? 38.531 10.140 -20.071 0.57 18.57 160 ALA A CA 1
ATOM 1238 C CA B ALA A 1 162 ? 38.532 10.072 -19.926 0.43 18.64 160 ALA A CA 1
ATOM 1239 C C A ALA A 1 162 ? 39.022 9.589 -21.409 0.57 17.58 160 ALA A C 1
ATOM 1240 C C B ALA A 1 162 ? 38.925 9.787 -21.371 0.43 17.61 160 ALA A C 1
ATOM 1241 O O A ALA A 1 162 ? 38.300 8.854 -22.090 0.57 15.83 160 ALA A O 1
ATOM 1242 O O B ALA A 1 162 ? 40.030 10.120 -21.797 0.43 12.35 160 ALA A O 1
#

Secondary structure (DSSP, 8-state):
---HHHHHHHHHHHTTT-TTHHHHHHHHHHHHHH-TTEEEEEEEEE-TTS-EEEEEEEEEEEE-S--TTS--EEEEEEE--TTTTTSPPEEEE-GGG--TTTS-TTSTHHHHB-TTSBB--GGGGS--GGG--HHHHHHHHHHTTSPPPPP--

Organism: Saccharomyces cerevisiae (strain ATCC 204508 / S288c) (NCBI:txid559292)

B-factor: mean 14.0, std 6.45, range [5.94, 53.8]